Protein AF-A0A4R6EWI0-F1 (afdb_monomer_lite)

Organism: Scandinavium goeteborgense (NCBI:txid1851514)

InterPro domains:
  IPR011051 RmlC-like cupin domain superfamily [SSF51182] (16-70)
  IPR014710 RmlC-like jelly roll fold [G3DSA:2.60.120.10] (9-69)

Radius of gyration: 12.71 Å; chains: 1; bounding box: 30×28×27 Å

pLDDT: mean 82.77, std 16.43, range [40.16, 97.06]

Foldseek 3Di:
DKWKWFADDPDPDDQDDDDDPPDDDDDDHGDIDIDADAPVDHDDDDDDFDDDPRHRTDTDGGQDPVSNVRD

Secondary structure (DSSP, 8-state):
--EEE-SS--PPPPPPPP--TT------TT--B-----SSS----------BTTBS--EEEEPPHHHHH--

Structure (mmCIF, N/CA/C/O backbone):
data_AF-A0A4R6EWI0-F1
#
_entry.id   AF-A0A4R6EWI0-F1
#
loop_
_atom_site.group_PDB
_atom_site.id
_atom_site.type_symbol
_atom_site.label_atom_id
_atom_site.label_alt_id
_atom_site.label_comp_id
_atom_site.label_asym_id
_atom_site.label_entity_id
_atom_site.label_seq_id
_atom_site.pdbx_PDB_ins_code
_atom_site.Cartn_x
_atom_site.Cartn_y
_atom_site.Cartn_z
_atom_site.occupancy
_atom_site.B_iso_or_equiv
_atom_site.auth_seq_id
_atom_site.auth_comp_id
_atom_site.auth_asym_id
_atom_site.auth_atom_id
_atom_site.pdbx_PDB_model_num
ATOM 1 N N . MET A 1 1 ? 0.154 4.675 8.206 1.00 44.56 1 MET A N 1
ATOM 2 C CA . MET A 1 1 ? 0.903 5.536 7.264 1.00 44.56 1 MET A CA 1
ATOM 3 C C . MET A 1 1 ? 0.854 4.877 5.895 1.00 44.56 1 MET A C 1
ATOM 5 O O . MET A 1 1 ? 1.479 3.835 5.738 1.00 44.56 1 MET A O 1
ATOM 9 N N . SER A 1 2 ? 0.104 5.439 4.949 1.00 59.00 2 SER A N 1
ATOM 10 C CA . SER A 1 2 ? -0.002 4.919 3.578 1.00 59.00 2 SER A CA 1
ATOM 11 C C . SER A 1 2 ? 0.793 5.828 2.639 1.00 59.00 2 SER A C 1
ATOM 13 O O . SER A 1 2 ? 0.619 7.047 2.653 1.00 59.00 2 SER A O 1
ATOM 15 N N . TYR A 1 3 ? 1.702 5.249 1.860 1.00 57.25 3 TYR A N 1
ATOM 16 C CA . TYR A 1 3 ? 2.487 5.963 0.853 1.00 57.25 3 TYR A CA 1
ATOM 17 C C . TYR A 1 3 ? 1.932 5.643 -0.530 1.00 57.25 3 TYR A C 1
ATOM 19 O O . TYR A 1 3 ? 1.439 4.538 -0.759 1.00 57.25 3 TYR A O 1
ATOM 27 N N . ARG A 1 4 ? 2.005 6.607 -1.448 1.00 64.44 4 ARG A N 1
ATOM 28 C CA . ARG A 1 4 ? 1.659 6.368 -2.849 1.00 64.44 4 ARG A CA 1
ATOM 29 C C . ARG A 1 4 ? 2.820 5.676 -3.555 1.00 64.44 4 ARG A C 1
ATOM 31 O O . ARG A 1 4 ? 3.980 6.041 -3.358 1.00 64.44 4 ARG A O 1
ATOM 38 N N . ILE A 1 5 ? 2.486 4.723 -4.413 1.00 67.31 5 ILE A N 1
ATOM 39 C CA . ILE A 1 5 ? 3.406 4.007 -5.298 1.00 67.31 5 ILE A CA 1
ATOM 40 C C . ILE A 1 5 ? 3.022 4.359 -6.738 1.00 67.31 5 ILE A C 1
ATOM 42 O O . ILE A 1 5 ? 1.842 4.273 -7.067 1.00 67.31 5 ILE A O 1
ATOM 46 N N . SER A 1 6 ? 3.958 4.792 -7.594 1.00 57.72 6 SER A N 1
ATOM 47 C CA . SER A 1 6 ? 3.667 5.066 -9.020 1.00 57.72 6 SER A CA 1
ATOM 48 C C . SER A 1 6 ? 4.903 5.257 -9.893 1.00 57.72 6 SER A C 1
ATOM 50 O O . SER A 1 6 ? 5.909 5.775 -9.414 1.00 57.72 6 SER A O 1
ATOM 52 N N . ILE A 1 7 ? 4.745 5.027 -11.205 1.00 47.69 7 ILE A N 1
ATOM 53 C CA . ILE A 1 7 ? 5.497 5.742 -12.246 1.00 47.69 7 ILE A CA 1
ATOM 54 C C . ILE A 1 7 ? 4.546 6.172 -13.386 1.00 47.69 7 ILE A C 1
ATOM 56 O O . ILE A 1 7 ? 4.114 5.350 -14.180 1.00 47.69 7 ILE A O 1
ATOM 60 N N . LEU A 1 8 ? 4.282 7.484 -13.462 1.00 42.16 8 LEU A N 1
ATOM 61 C CA . LEU A 1 8 ? 3.781 8.257 -14.616 1.00 42.16 8 LEU A CA 1
ATOM 62 C C . LEU A 1 8 ? 2.396 7.899 -15.208 1.00 42.16 8 LEU A C 1
ATOM 64 O O . LEU A 1 8 ? 2.310 7.414 -16.328 1.00 42.16 8 LEU A O 1
ATOM 68 N N . ASP A 1 9 ? 1.307 8.319 -14.553 1.00 44.66 9 ASP A N 1
ATOM 69 C CA . ASP A 1 9 ? 0.069 8.703 -15.258 1.00 44.66 9 ASP A CA 1
ATOM 70 C C . ASP A 1 9 ? -0.737 9.754 -14.460 1.00 44.66 9 ASP A C 1
ATOM 72 O O . ASP A 1 9 ? -0.757 9.741 -13.227 1.00 44.66 9 ASP A O 1
ATOM 76 N N . LYS A 1 10 ? -1.375 10.690 -15.175 1.00 40.16 10 LYS A N 1
ATOM 77 C CA . LYS A 1 10 ? -2.219 11.792 -14.674 1.00 40.16 10 LYS A CA 1
ATOM 78 C C . LYS A 1 10 ? -3.721 11.482 -14.820 1.00 40.16 10 LYS A C 1
ATOM 80 O O . LYS A 1 10 ? -4.511 12.388 -15.083 1.00 40.16 10 LYS A O 1
ATOM 85 N N . SER A 1 11 ? -4.125 10.227 -14.663 1.00 46.94 11 SER A N 1
ATOM 86 C CA . SER A 1 11 ? -5.545 9.858 -14.598 1.00 46.94 11 SER A CA 1
ATOM 87 C C . SER A 1 11 ? -6.132 10.163 -13.208 1.00 46.94 11 SER A C 1
ATOM 89 O O . SER A 1 11 ? -5.405 10.076 -12.212 1.00 46.94 11 SER A O 1
ATOM 91 N N . PRO A 1 12 ? -7.421 10.550 -13.100 1.00 52.44 12 PRO A N 1
ATOM 92 C CA . PRO A 1 12 ? -8.061 10.773 -11.807 1.00 52.44 12 PRO A CA 1
ATOM 93 C C . PRO A 1 12 ? -8.004 9.487 -10.978 1.00 52.44 12 PRO A C 1
ATOM 95 O O . PRO A 1 12 ? -8.258 8.398 -11.494 1.00 52.44 12 PRO A O 1
ATOM 98 N N . LEU A 1 13 ? -7.632 9.612 -9.703 1.00 56.50 13 LEU A N 1
ATOM 99 C CA . LEU A 1 13 ? -7.622 8.478 -8.785 1.00 56.50 13 LEU A CA 1
ATOM 100 C C . LEU A 1 13 ? -9.052 7.938 -8.689 1.00 56.50 13 LEU A C 1
ATOM 102 O O . LEU A 1 13 ? -9.970 8.686 -8.358 1.00 56.50 13 LEU A O 1
ATOM 106 N N . ALA A 1 14 ? -9.237 6.661 -9.016 1.00 62.78 14 ALA A N 1
ATOM 107 C CA . ALA A 1 14 ? -10.485 5.968 -8.736 1.00 62.78 14 ALA A CA 1
ATOM 108 C C . ALA A 1 14 ? -10.757 5.979 -7.221 1.00 62.78 14 ALA A C 1
ATOM 110 O O . ALA A 1 14 ? -9.819 6.057 -6.421 1.00 62.78 14 ALA A O 1
ATOM 111 N N . GLU A 1 15 ? -12.032 5.896 -6.836 1.00 72.62 15 GLU A N 1
ATOM 112 C CA . GLU A 1 15 ? -12.420 5.763 -5.430 1.00 72.62 15 GLU A CA 1
ATOM 113 C C . GLU A 1 15 ? -11.760 4.534 -4.788 1.00 72.62 15 GLU A C 1
ATOM 115 O O . GLU A 1 15 ? -11.492 3.524 -5.452 1.00 72.62 15 GLU A O 1
ATOM 120 N N . ALA A 1 16 ? -11.477 4.632 -3.488 1.00 83.56 16 ALA A N 1
ATOM 121 C CA . ALA A 1 16 ? -10.868 3.545 -2.739 1.00 83.56 16 ALA A CA 1
ATOM 122 C C . ALA A 1 16 ? -11.780 2.309 -2.746 1.00 83.56 16 ALA A C 1
ATOM 124 O O . ALA A 1 16 ? -12.979 2.397 -2.498 1.00 83.56 16 ALA A O 1
ATOM 125 N N . GLN A 1 17 ? -11.200 1.136 -2.997 1.00 88.38 17 GLN A N 1
ATOM 126 C CA . GLN A 1 17 ? -11.935 -0.127 -3.014 1.00 88.38 17 GLN A CA 1
ATOM 127 C C . GLN A 1 17 ? -11.659 -0.921 -1.738 1.00 88.38 17 GLN A C 1
ATOM 129 O O . GLN A 1 17 ? -10.510 -1.062 -1.313 1.00 88.38 17 GLN A O 1
ATOM 134 N N . ALA A 1 18 ? -12.715 -1.451 -1.120 1.00 90.50 18 ALA A N 1
ATOM 135 C CA . ALA A 1 18 ? -12.574 -2.345 0.022 1.00 90.50 18 ALA A CA 1
ATOM 136 C C . ALA A 1 18 ? -11.997 -3.696 -0.429 1.00 90.50 18 ALA A C 1
ATOM 138 O O . ALA A 1 18 ? -12.516 -4.306 -1.360 1.00 90.50 18 ALA A O 1
ATOM 139 N N . LEU A 1 19 ? -10.956 -4.163 0.264 1.00 91.38 19 LEU A N 1
ATOM 140 C CA .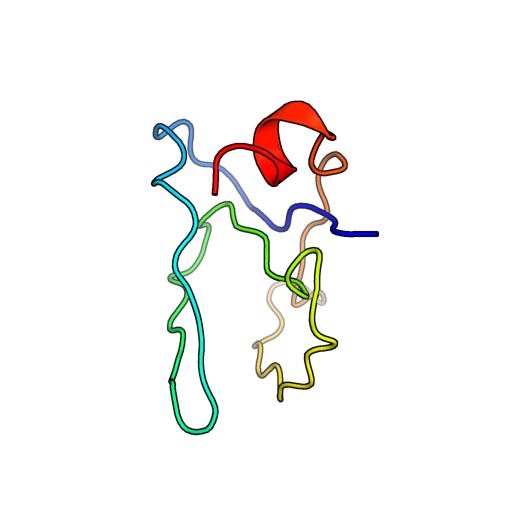 LEU A 1 19 ? -10.364 -5.488 0.080 1.00 91.38 19 LEU A CA 1
ATOM 141 C C . LEU A 1 19 ? -10.617 -6.341 1.322 1.00 91.38 19 LEU A C 1
ATOM 143 O O . LEU A 1 19 ? -10.340 -5.915 2.446 1.00 91.38 19 LEU A O 1
ATOM 147 N N . ASN A 1 20 ? -11.120 -7.549 1.105 1.00 93.00 20 ASN A N 1
ATOM 148 C CA . ASN A 1 20 ? -11.404 -8.548 2.123 1.00 93.00 20 ASN A CA 1
ATOM 149 C C . ASN A 1 20 ? -10.460 -9.748 1.994 1.00 93.00 20 ASN A C 1
ATOM 151 O O . ASN A 1 20 ? -9.688 -9.894 1.046 1.00 93.00 20 ASN A O 1
ATOM 155 N N . GLN A 1 21 ? -10.519 -10.637 2.983 1.00 95.81 21 GLN A N 1
ATOM 156 C CA . GLN A 1 21 ? -9.735 -11.862 2.968 1.00 95.81 21 GLN A CA 1
ATOM 157 C C . GLN A 1 21 ? -10.061 -12.707 1.726 1.00 95.81 21 GLN A C 1
ATOM 159 O O . GLN A 1 21 ? -11.204 -13.105 1.522 1.00 95.81 21 GLN A O 1
ATOM 164 N N . GLY A 1 22 ? -9.025 -13.034 0.951 1.00 94.88 22 GLY A N 1
ATOM 165 C CA . GLY A 1 22 ? -9.138 -13.831 -0.272 1.00 94.88 22 GLY A CA 1
ATOM 166 C C . GLY A 1 22 ? -9.224 -13.003 -1.554 1.00 94.88 22 GLY A C 1
ATOM 167 O O . GLY A 1 22 ? -9.041 -13.571 -2.630 1.00 94.88 22 GLY A O 1
ATOM 168 N N . ASP A 1 23 ? -9.428 -11.687 -1.453 1.00 95.94 23 ASP A N 1
ATOM 169 C CA . ASP A 1 23 ? -9.436 -10.808 -2.620 1.00 95.94 23 ASP A CA 1
ATOM 170 C C . ASP A 1 23 ? -8.037 -10.684 -3.238 1.00 95.94 23 ASP A C 1
ATOM 172 O O . ASP A 1 23 ? -7.009 -10.723 -2.555 1.00 95.94 23 ASP A O 1
ATOM 176 N N . ILE A 1 24 ? -8.011 -10.499 -4.560 1.00 95.12 24 ILE A N 1
ATOM 177 C CA . ILE A 1 24 ? -6.793 -10.292 -5.342 1.00 95.12 24 ILE A CA 1
ATOM 178 C C . ILE A 1 24 ? -6.861 -8.904 -5.971 1.00 95.12 24 ILE A C 1
ATOM 180 O O . ILE A 1 24 ? -7.697 -8.645 -6.835 1.00 95.12 24 ILE A O 1
ATOM 184 N N . ALA A 1 25 ? -5.945 -8.024 -5.571 1.00 93.50 25 ALA A N 1
ATOM 185 C CA . ALA A 1 25 ? -5.748 -6.733 -6.215 1.00 93.50 25 ALA A CA 1
ATOM 186 C C . ALA A 1 25 ? -4.644 -6.853 -7.275 1.00 93.50 25 ALA A C 1
ATOM 188 O O . ALA A 1 25 ? -3.465 -6.970 -6.941 1.00 93.50 25 ALA A O 1
ATOM 189 N N . TRP A 1 26 ? -5.024 -6.829 -8.554 1.00 94.06 26 TRP A N 1
ATOM 190 C CA . TRP A 1 26 ? -4.070 -6.695 -9.654 1.00 94.06 26 TRP A CA 1
ATOM 191 C C . TRP A 1 26 ? -3.847 -5.221 -9.973 1.00 94.06 26 TRP A C 1
ATOM 193 O O . TRP A 1 26 ? -4.798 -4.478 -10.215 1.00 94.06 26 TRP A O 1
ATOM 203 N N . ILE A 1 27 ? -2.583 -4.814 -10.002 1.00 91.38 27 ILE A N 1
ATOM 204 C CA . ILE A 1 27 ? -2.189 -3.427 -10.216 1.00 91.38 27 ILE A CA 1
ATOM 205 C C . ILE A 1 27 ? -1.334 -3.384 -11.483 1.00 91.38 27 ILE A C 1
ATOM 207 O O . ILE A 1 27 ? -0.219 -3.908 -11.472 1.00 91.38 27 ILE A O 1
ATOM 211 N N . PRO A 1 28 ? -1.836 -2.798 -12.585 1.00 89.81 28 PRO A N 1
ATOM 212 C CA . PRO A 1 28 ? -1.073 -2.724 -13.822 1.00 89.81 28 PRO A CA 1
ATOM 213 C C . PRO A 1 28 ? 0.232 -1.919 -13.660 1.00 89.81 28 PRO A C 1
ATOM 215 O O . PRO A 1 28 ? 0.288 -0.998 -12.836 1.00 89.81 28 PRO A O 1
ATOM 218 N N . PRO A 1 29 ? 1.269 -2.205 -14.471 1.00 89.06 29 PRO A N 1
ATOM 219 C CA . PRO A 1 29 ? 2.509 -1.430 -14.474 1.00 89.06 29 PRO A CA 1
ATOM 220 C C . PRO A 1 29 ? 2.257 0.074 -14.655 1.00 89.06 29 PRO A C 1
ATOM 222 O O . PRO A 1 29 ? 1.399 0.481 -15.436 1.00 89.06 29 PRO A O 1
ATOM 225 N N . GLY A 1 30 ? 3.005 0.903 -13.925 1.00 85.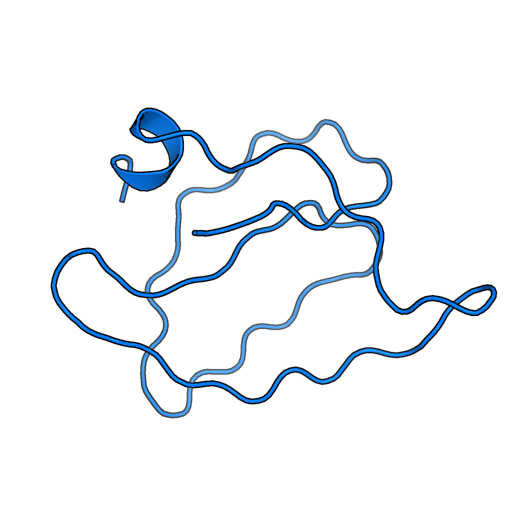31 30 GLY A N 1
ATOM 226 C CA . GLY A 1 30 ? 2.914 2.370 -13.985 1.00 85.31 30 GLY A CA 1
ATOM 227 C C . GLY A 1 30 ? 1.739 2.998 -13.219 1.00 85.31 30 GLY A C 1
ATOM 228 O O . GLY A 1 30 ? 1.749 4.200 -12.946 1.00 85.31 30 GLY A O 1
ATOM 229 N N . VAL A 1 31 ? 0.749 2.217 -12.776 1.00 86.19 31 VAL A N 1
ATOM 230 C CA . VAL A 1 31 ? -0.440 2.775 -12.112 1.00 86.19 31 VAL A CA 1
ATOM 231 C C . VAL A 1 31 ? -0.099 3.349 -10.737 1.00 86.19 31 VAL A C 1
ATOM 233 O O . VAL A 1 31 ? 0.414 2.653 -9.855 1.00 86.19 31 VAL A O 1
ATOM 236 N N . LYS A 1 32 ? -0.436 4.632 -10.534 1.00 86.88 32 LYS A N 1
ATOM 237 C CA . LYS A 1 32 ? -0.399 5.263 -9.211 1.00 86.88 32 LYS A CA 1
ATOM 238 C C . LYS A 1 32 ? -1.450 4.637 -8.310 1.00 86.88 32 LYS A C 1
ATOM 240 O O . LYS A 1 32 ? -2.636 4.709 -8.611 1.00 86.88 32 LYS A O 1
ATOM 245 N N . HIS A 1 33 ? -1.027 4.098 -7.179 1.00 89.56 33 HIS A N 1
ATOM 246 C CA . HIS A 1 33 ? -1.934 3.478 -6.227 1.00 89.56 33 HIS A CA 1
ATOM 247 C C . HIS A 1 33 ? -1.449 3.649 -4.789 1.00 89.56 33 HIS A C 1
ATOM 249 O O . HIS A 1 33 ? -0.319 4.062 -4.514 1.00 89.56 33 HIS A O 1
ATOM 255 N N . TRP A 1 34 ? -2.345 3.330 -3.867 1.00 92.62 34 TRP A N 1
ATOM 256 C CA . TRP A 1 34 ? -2.060 3.135 -2.458 1.00 92.62 34 TRP A CA 1
ATOM 257 C C . TRP A 1 34 ? -2.960 2.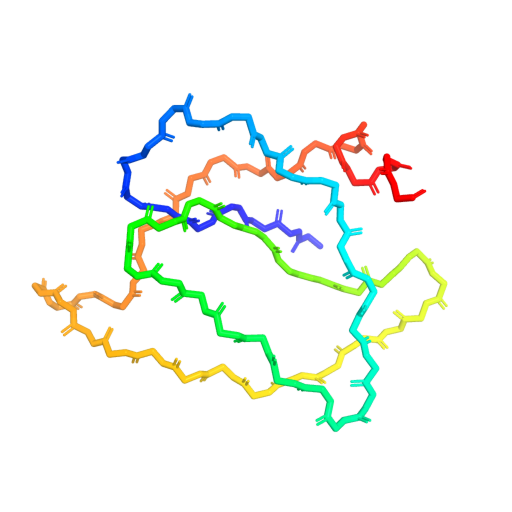005 -1.956 1.00 92.62 34 TRP A C 1
ATOM 259 O O . TRP A 1 34 ? -4.030 1.758 -2.507 1.00 92.62 34 TRP A O 1
ATOM 269 N N . HIS A 1 35 ? -2.525 1.312 -0.916 1.00 93.19 35 HIS A N 1
ATOM 270 C CA . HIS A 1 35 ? -3.327 0.318 -0.213 1.00 93.19 35 HIS A CA 1
ATOM 271 C C . HIS A 1 35 ? -2.977 0.382 1.271 1.00 93.19 35 HIS A C 1
ATOM 273 O O . HIS A 1 35 ? -1.859 0.741 1.650 1.00 93.19 35 HIS A O 1
ATOM 279 N N . GLY A 1 36 ? -3.939 0.068 2.129 1.00 92.50 36 GLY A N 1
ATOM 280 C CA . GLY A 1 36 ? -3.759 0.160 3.569 1.00 92.50 36 GLY A CA 1
ATOM 281 C C . GLY A 1 36 ? -4.961 -0.365 4.336 1.00 92.50 36 GLY A C 1
ATOM 282 O O . GLY A 1 36 ? -5.968 -0.758 3.755 1.00 92.50 36 GLY A O 1
ATOM 283 N N . ALA A 1 37 ? -4.821 -0.383 5.658 1.00 91.75 37 ALA A N 1
ATOM 284 C CA . ALA A 1 37 ? -5.905 -0.697 6.576 1.00 91.75 37 ALA A CA 1
ATOM 285 C C . ALA A 1 37 ? -7.062 0.306 6.447 1.00 91.75 37 ALA A C 1
ATOM 287 O O . ALA A 1 37 ? -6.858 1.452 6.030 1.00 91.75 37 ALA A O 1
ATOM 288 N N . SER A 1 38 ? -8.261 -0.116 6.848 1.00 90.19 38 SER A N 1
ATOM 289 C CA . SER A 1 38 ? -9.356 0.826 7.090 1.00 90.19 38 SER A CA 1
ATOM 290 C C . SER A 1 38 ? -9.111 1.602 8.393 1.00 90.19 38 SER A C 1
ATOM 292 O O . SER A 1 38 ? -8.188 1.285 9.146 1.00 90.19 38 SER A O 1
ATOM 294 N N . SER A 1 39 ? -9.947 2.603 8.678 1.00 90.31 39 SER A N 1
ATOM 295 C CA . SER A 1 39 ? -9.891 3.358 9.936 1.00 90.31 39 SER A CA 1
ATOM 296 C C . SER A 1 39 ? -10.253 2.514 11.165 1.00 90.31 39 SER A C 1
ATOM 298 O O . SER A 1 39 ? -9.898 2.883 12.282 1.00 90.31 39 SER A O 1
ATOM 300 N N . GLU A 1 40 ? -10.943 1.387 10.970 1.00 92.44 40 GLU A N 1
ATOM 301 C CA . GLU A 1 40 ? -11.514 0.569 12.048 1.00 92.44 40 GLU A CA 1
ATOM 302 C C . GLU A 1 40 ? -10.806 -0.779 12.218 1.00 92.44 40 GLU A C 1
ATOM 304 O O . GLU A 1 40 ? -10.814 -1.360 13.303 1.00 92.44 40 GLU A O 1
ATOM 309 N N . THR A 1 41 ? -10.199 -1.302 11.151 1.00 92.06 41 THR A N 1
ATOM 310 C CA . THR A 1 41 ? -9.669 -2.668 11.110 1.00 92.06 41 THR A CA 1
ATOM 311 C C . THR A 1 41 ? -8.275 -2.723 10.504 1.00 92.06 41 THR A C 1
ATOM 313 O O . THR A 1 41 ? -8.015 -2.180 9.429 1.00 92.06 41 THR A O 1
ATOM 316 N N . ALA A 1 42 ? -7.372 -3.434 11.186 1.00 95.06 42 ALA A N 1
ATOM 317 C CA . ALA A 1 42 ? -6.048 -3.740 10.660 1.00 95.06 42 ALA A CA 1
ATOM 318 C C . ALA A 1 42 ? -6.142 -4.666 9.436 1.00 95.06 42 ALA A C 1
ATOM 320 O O . ALA A 1 42 ? -7.062 -5.474 9.316 1.00 95.06 42 ALA A O 1
ATOM 321 N N . MET A 1 43 ? -5.154 -4.570 8.547 1.00 93.25 43 MET A N 1
ATOM 322 C CA . MET A 1 43 ? -5.070 -5.364 7.324 1.00 93.25 43 MET A CA 1
ATOM 323 C C . MET A 1 43 ? -3.692 -6.021 7.223 1.00 93.25 43 MET A C 1
ATOM 325 O O . MET A 1 43 ? -2.681 -5.442 7.620 1.00 93.25 43 MET A O 1
ATOM 329 N N . THR A 1 44 ? -3.652 -7.248 6.713 1.00 95.88 44 THR A N 1
ATOM 330 C CA . THR A 1 44 ? -2.421 -7.945 6.324 1.00 95.88 44 THR A CA 1
ATOM 331 C C . THR A 1 44 ? -2.623 -8.512 4.933 1.00 95.88 44 THR A C 1
ATOM 333 O O . THR A 1 44 ? -3.676 -9.074 4.640 1.00 95.88 44 THR A O 1
ATOM 336 N N . HIS A 1 45 ? -1.610 -8.376 4.086 1.00 95.62 45 HIS A N 1
ATOM 337 C CA . HIS A 1 45 ? -1.631 -8.917 2.739 1.00 95.62 45 HIS A CA 1
ATOM 338 C C . HIS A 1 45 ? -0.237 -9.374 2.320 1.00 95.62 45 HIS A C 1
ATOM 340 O O . HIS A 1 45 ? 0.771 -9.005 2.925 1.00 95.62 45 HIS A O 1
ATOM 346 N N . ILE A 1 46 ? -0.201 -10.174 1.260 1.00 97.06 46 ILE A N 1
ATOM 347 C CA . ILE A 1 46 ? 1.026 -10.538 0.561 1.00 97.06 46 ILE A CA 1
ATOM 348 C C . ILE A 1 46 ? 1.169 -9.569 -0.615 1.00 97.06 46 ILE A C 1
ATOM 350 O O . ILE A 1 46 ? 0.215 -9.359 -1.363 1.00 97.06 46 ILE A O 1
ATOM 354 N N . ALA A 1 47 ? 2.346 -8.965 -0.764 1.00 95.62 47 ALA A N 1
ATOM 355 C CA . ALA A 1 47 ? 2.688 -8.131 -1.910 1.00 95.62 47 ALA A CA 1
ATOM 356 C C . ALA A 1 47 ? 3.712 -8.866 -2.778 1.00 95.62 47 ALA A C 1
ATOM 358 O O . ALA A 1 47 ? 4.752 -9.297 -2.280 1.00 95.62 47 ALA A O 1
ATOM 359 N N . ILE A 1 48 ? 3.409 -9.012 -4.066 1.00 95.50 48 ILE A N 1
ATOM 360 C CA . ILE A 1 48 ? 4.288 -9.635 -5.057 1.00 95.50 48 ILE A CA 1
ATOM 361 C C . ILE A 1 48 ? 4.517 -8.597 -6.150 1.00 95.50 48 ILE A C 1
ATOM 363 O O . ILE A 1 48 ? 3.558 -8.131 -6.758 1.00 95.50 48 ILE A O 1
ATOM 367 N N . ALA A 1 49 ? 5.774 -8.219 -6.371 1.00 93.88 49 ALA A N 1
ATOM 368 C CA . ALA A 1 49 ? 6.160 -7.245 -7.382 1.00 93.88 49 ALA A CA 1
ATOM 369 C C . ALA A 1 49 ? 7.488 -7.654 -8.022 1.00 93.88 49 ALA A C 1
ATOM 371 O O . ALA A 1 49 ? 8.424 -8.063 -7.330 1.00 93.88 49 ALA A O 1
ATOM 372 N N . GLU A 1 50 ? 7.559 -7.540 -9.342 1.00 94.56 50 GLU A N 1
ATOM 373 C CA . GLU A 1 50 ? 8.797 -7.718 -10.094 1.00 94.56 50 GLU A CA 1
ATOM 374 C C . GLU A 1 50 ? 9.657 -6.454 -9.995 1.00 94.56 50 GLU A C 1
ATOM 376 O O . GLU A 1 50 ? 9.146 -5.349 -9.818 1.00 94.56 50 GLU A O 1
ATOM 381 N N . SER A 1 51 ? 10.977 -6.616 -10.086 1.00 94.06 51 SER A N 1
ATOM 382 C CA . SER A 1 51 ? 11.918 -5.496 -10.072 1.00 94.06 51 SER A CA 1
ATOM 383 C C . SER A 1 51 ? 12.241 -5.062 -11.495 1.00 94.06 51 SER A C 1
ATOM 385 O O . SER A 1 51 ? 12.658 -5.886 -12.309 1.00 94.06 51 SER A O 1
ATOM 387 N N . GLU A 1 52 ? 12.113 -3.767 -11.773 1.00 91.25 52 GLU A N 1
ATOM 388 C CA . GLU A 1 52 ? 12.539 -3.153 -13.027 1.00 91.25 52 GLU A CA 1
ATOM 389 C C . GLU A 1 52 ? 13.664 -2.156 -12.725 1.00 91.25 52 GLU A C 1
ATOM 391 O O . GLU A 1 52 ? 13.574 -1.344 -11.806 1.00 91.25 52 GLU A O 1
ATOM 396 N N . ASN A 1 53 ? 14.778 -2.240 -13.457 1.00 92.25 53 ASN A N 1
ATOM 397 C CA . ASN A 1 53 ? 15.960 -1.396 -13.222 1.00 92.25 53 ASN A CA 1
ATOM 398 C C . ASN A 1 53 ? 16.481 -1.425 -11.766 1.00 92.25 53 ASN A C 1
ATOM 400 O O . ASN A 1 53 ? 17.036 -0.446 -11.270 1.00 92.25 53 ASN A O 1
ATOM 404 N N . GLY A 1 54 ? 16.312 -2.557 -11.075 1.00 95.44 54 GLY A N 1
ATOM 405 C CA . GLY A 1 54 ? 16.807 -2.760 -9.713 1.00 95.44 54 GLY A CA 1
ATOM 406 C C . GLY A 1 54 ? 15.863 -2.302 -8.598 1.00 95.44 54 GLY A C 1
ATOM 407 O O . GLY A 1 54 ? 16.217 -2.479 -7.432 1.00 95.44 54 GLY A O 1
ATOM 408 N N . SER A 1 55 ? 14.668 -1.787 -8.913 1.00 93.31 55 SER A N 1
ATOM 409 C CA . SER A 1 55 ? 13.636 -1.490 -7.914 1.00 93.31 55 SER A CA 1
ATOM 410 C C . SER A 1 55 ? 12.254 -2.006 -8.337 1.00 93.31 55 SER A C 1
ATOM 412 O O . SER A 1 55 ? 11.853 -1.808 -9.480 1.00 93.31 55 SER A O 1
ATOM 414 N N . PRO A 1 56 ? 11.465 -2.604 -7.426 1.00 92.44 56 PRO A N 1
ATOM 415 C CA . PRO A 1 56 ? 10.069 -2.954 -7.696 1.00 92.44 56 PRO A CA 1
ATOM 416 C C . PRO A 1 56 ? 9.102 -1.778 -7.488 1.00 92.44 56 PRO A C 1
ATOM 418 O O . PRO A 1 56 ? 7.895 -1.920 -7.666 1.00 92.44 56 PRO A O 1
ATOM 421 N N . VAL A 1 57 ? 9.601 -0.627 -7.024 1.00 93.38 57 VAL A N 1
ATOM 422 C CA . VAL A 1 57 ? 8.767 0.479 -6.549 1.00 93.38 57 VAL A CA 1
ATOM 423 C C . VAL A 1 57 ? 9.410 1.832 -6.828 1.00 93.38 57 VAL A C 1
ATOM 425 O O . VAL A 1 57 ? 10.617 2.018 -6.673 1.00 93.38 57 VAL A O 1
ATOM 428 N N . THR A 1 58 ? 8.573 2.803 -7.178 1.00 91.94 58 THR A N 1
ATOM 429 C CA . THR A 1 58 ? 8.897 4.228 -7.088 1.00 91.94 58 THR A CA 1
ATOM 430 C C . THR A 1 58 ? 7.917 4.865 -6.108 1.00 91.94 58 THR A C 1
ATOM 432 O O . THR A 1 58 ? 6.701 4.816 -6.307 1.00 91.94 58 THR A O 1
ATOM 435 N N . TRP A 1 59 ? 8.448 5.414 -5.016 1.00 91.50 59 TRP A N 1
ATOM 436 C CA . TRP A 1 59 ? 7.651 6.076 -3.985 1.00 91.50 59 TRP A CA 1
ATOM 437 C C . TRP A 1 59 ? 7.310 7.506 -4.400 1.00 91.50 59 TRP A C 1
ATOM 439 O O . TRP A 1 59 ? 8.168 8.232 -4.900 1.00 91.50 59 TRP A O 1
ATOM 449 N N . LEU A 1 60 ? 6.065 7.909 -4.149 1.00 89.94 60 LEU A N 1
ATOM 450 C CA . LEU A 1 60 ? 5.595 9.283 -4.306 1.00 89.94 60 LEU A CA 1
ATOM 451 C C . LEU A 1 60 ? 5.241 9.898 -2.938 1.00 89.94 60 LEU A C 1
ATOM 453 O O . LEU A 1 60 ? 5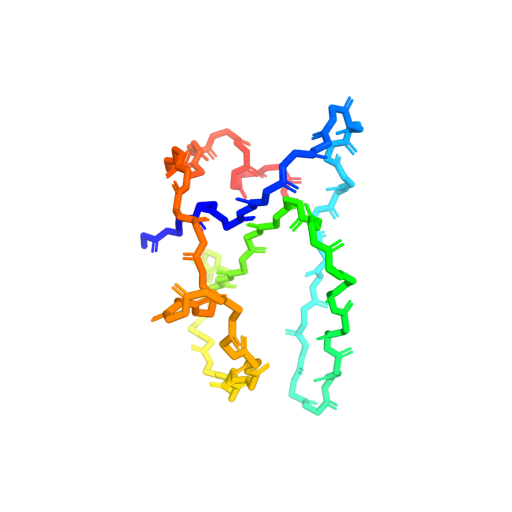.648 9.411 -1.882 1.00 89.94 60 LEU A O 1
ATOM 457 N N . ASP A 1 61 ? 4.453 10.972 -2.964 1.00 91.69 61 ASP A N 1
ATOM 458 C CA . ASP A 1 61 ? 3.928 11.645 -1.782 1.00 91.69 61 ASP A CA 1
ATOM 459 C C . ASP A 1 61 ? 3.090 10.719 -0.890 1.00 91.69 61 ASP A C 1
ATOM 461 O O . ASP A 1 61 ? 2.548 9.690 -1.308 1.00 91.69 61 ASP A O 1
ATOM 465 N N . LYS A 1 62 ? 2.927 11.127 0.367 1.00 88.75 62 LYS A N 1
ATOM 466 C CA . LYS A 1 62 ? 1.975 10.484 1.274 1.00 88.75 62 LYS A CA 1
ATOM 467 C C . LYS A 1 62 ? 0.545 10.678 0.769 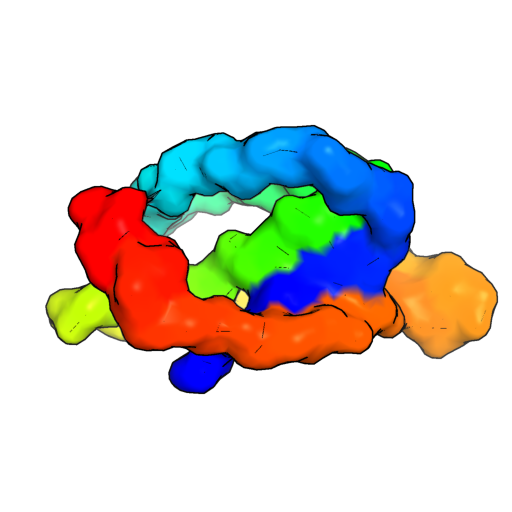1.00 88.75 62 LYS A C 1
ATOM 469 O O . LYS A 1 62 ? 0.234 11.689 0.141 1.00 88.75 62 LYS A O 1
ATOM 474 N N . VAL A 1 63 ? -0.309 9.701 1.062 1.00 88.44 63 VAL A N 1
ATOM 475 C CA . VAL A 1 63 ? -1.763 9.887 0.969 1.00 88.44 63 VAL A CA 1
ATOM 476 C C . VAL A 1 63 ? -2.158 10.903 2.041 1.00 88.44 63 VAL A C 1
ATOM 478 O O . VAL A 1 63 ? -1.691 10.777 3.178 1.00 88.44 63 VAL A O 1
ATOM 481 N N . THR A 1 64 ? -2.937 11.924 1.683 1.00 90.19 64 THR A N 1
ATOM 482 C CA . THR A 1 64 ? -3.417 12.908 2.669 1.00 90.19 64 THR A CA 1
ATOM 483 C C . THR A 1 64 ? -4.574 12.338 3.488 1.00 90.19 64 THR A C 1
ATOM 485 O O . THR A 1 64 ? -5.196 11.349 3.096 1.00 90.19 64 THR A O 1
ATOM 488 N N . ASP A 1 65 ? -4.885 12.962 4.623 1.00 89.69 65 ASP A N 1
ATOM 489 C CA . ASP A 1 65 ? -6.005 12.523 5.458 1.00 89.69 65 ASP A CA 1
ATOM 490 C C . ASP A 1 65 ? -7.344 12.675 4.715 1.00 89.69 65 ASP A C 1
ATOM 492 O O . ASP A 1 65 ? -8.216 11.822 4.851 1.00 89.69 65 ASP A O 1
ATOM 496 N N . GLU A 1 66 ? -7.490 13.694 3.862 1.00 88.25 66 GLU A N 1
ATOM 497 C CA . GLU A 1 66 ? -8.682 13.896 3.027 1.00 88.25 66 GLU A CA 1
ATOM 498 C C . GLU A 1 66 ? -8.837 12.800 1.965 1.00 88.25 66 GLU A C 1
ATOM 500 O O . GLU A 1 66 ? -9.935 12.289 1.755 1.00 88.25 66 GLU A O 1
ATOM 505 N N . GLU A 1 67 ? -7.739 12.407 1.314 1.00 84.31 67 GLU A N 1
ATOM 506 C CA . GLU A 1 67 ? -7.734 11.319 0.327 1.00 84.31 67 GLU A CA 1
ATOM 507 C C . GLU A 1 67 ? -8.028 9.964 0.971 1.00 84.31 67 GLU A C 1
ATOM 509 O O . GLU A 1 67 ? -8.653 9.104 0.355 1.00 84.31 67 GLU A O 1
ATOM 514 N N . TYR A 1 68 ? -7.579 9.774 2.212 1.00 85.62 68 TYR A N 1
ATOM 515 C CA . TYR A 1 68 ? -7.854 8.573 2.989 1.00 85.62 68 TYR A CA 1
ATOM 516 C C . TYR A 1 68 ? -9.297 8.533 3.514 1.00 85.62 68 TYR A C 1
ATOM 518 O O . TYR A 1 68 ? -9.901 7.462 3.565 1.00 85.62 68 TYR A O 1
ATOM 526 N N . ALA A 1 69 ? -9.855 9.687 3.890 1.00 80.50 69 ALA A N 1
ATOM 527 C CA . ALA A 1 69 ? -11.211 9.805 4.420 1.00 80.50 69 ALA A CA 1
ATOM 528 C C . ALA A 1 69 ? -12.306 9.654 3.352 1.00 80.50 69 ALA A C 1
ATOM 530 O O . ALA A 1 69 ? -13.429 9.308 3.706 1.00 80.50 69 ALA A O 1
ATOM 531 N N . GLY A 1 70 ? -11.998 9.877 2.068 1.00 65.44 70 GLY A N 1
ATOM 532 C CA . GLY A 1 70 ? -12.917 9.695 0.932 1.00 65.44 70 GLY A CA 1
ATOM 533 C C . GLY A 1 70 ? -13.265 8.237 0.586 1.00 65.44 70 GLY A C 1
ATOM 534 O O . GLY A 1 70 ? -13.492 7.938 -0.583 1.00 65.44 70 GLY A O 1
ATOM 535 N N . ARG A 1 71 ? -13.246 7.342 1.579 1.00 56.03 71 ARG A N 1
ATOM 536 C CA . ARG A 1 71 ? -13.708 5.950 1.498 1.00 56.03 71 ARG A CA 1
ATOM 537 C C . ARG A 1 71 ? -15.231 5.867 1.576 1.00 56.03 71 ARG A C 1
ATOM 539 O O . ARG A 1 71 ? -15.816 6.581 2.419 1.00 56.03 71 ARG A O 1
#

Sequence (71 aa):
MSYRISILDKSPLAEAQALN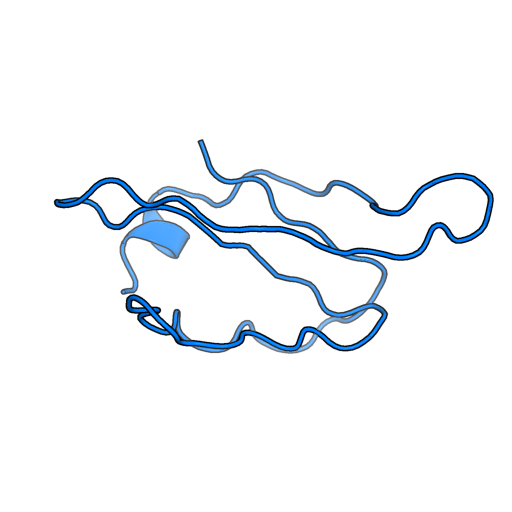QGDIAWIPPGVKHWHGASSETAMTHIAIAESENGSPVTWLDKVTDEEYAGR